Protein AF-A0A5C7PWJ7-F1 (afdb_monomer_lite)

Sequence (92 aa):
MSQPAPNPNKLPHIGDLVARDLYDRMRQGIETYGVPLQPFNGRDALQDLYEELLDACCYLRQAMYERDFCLQRESSGGKRAPDIRIGGVEAS

pLDDT: mean 84.66, std 17.98, range [42.06, 98.31]

Foldseek 3Di:
DDDDDDDDDPDDDVVVVVVVVVVVVQVVCCVVPVDGDDPPPPDDVVVVVVVVVVVVVVVVVVVVVVVVVVVVCVVPVDDDDDDDPPPDDPDD

Radius of gyration: 21.18 Å; chains: 1; bounding box: 43×57×48 Å

Structure (mmCIF, N/CA/C/O backbone):
data_AF-A0A5C7PWJ7-F1
#
_entry.id   AF-A0A5C7PWJ7-F1
#
loop_
_atom_site.group_PDB
_atom_site.id
_atom_site.type_symbol
_atom_site.label_atom_id
_atom_site.label_alt_id
_atom_site.label_comp_id
_atom_site.label_asym_id
_atom_site.label_entity_id
_atom_site.label_seq_id
_atom_site.pdbx_PDB_ins_code
_atom_site.Cartn_x
_atom_site.Cartn_y
_atom_site.Cartn_z
_atom_site.occupancy
_atom_site.B_iso_or_equiv
_atom_site.auth_seq_id
_atom_site.auth_comp_id
_atom_site.auth_asym_id
_atom_site.auth_atom_id
_atom_site.pdbx_PDB_model_num
ATOM 1 N N . MET A 1 1 ? 6.343 -6.731 27.553 1.00 62.50 1 MET A N 1
ATOM 2 C CA . MET A 1 1 ? 5.035 -7.421 27.511 1.00 62.50 1 MET A CA 1
ATOM 3 C C . MET A 1 1 ? 5.192 -8.630 26.598 1.00 62.50 1 MET A C 1
ATOM 5 O O . MET A 1 1 ? 5.552 -8.426 25.447 1.00 62.50 1 MET A O 1
ATOM 9 N N . SER A 1 2 ? 5.030 -9.857 27.104 1.00 82.44 2 SER A N 1
ATOM 10 C CA . SER A 1 2 ? 5.103 -11.078 26.281 1.00 82.44 2 SER A CA 1
ATOM 11 C C . SER A 1 2 ? 3.725 -11.377 25.703 1.00 82.44 2 SER A C 1
ATOM 13 O O . SER A 1 2 ? 2.743 -11.339 26.439 1.00 82.44 2 SER A O 1
ATOM 15 N N . GLN A 1 3 ? 3.652 -11.668 24.407 1.00 84.88 3 GLN A N 1
ATOM 16 C CA . GLN A 1 3 ? 2.418 -12.141 23.777 1.00 84.88 3 GLN A CA 1
ATOM 17 C C . GLN A 1 3 ? 2.127 -13.597 24.198 1.00 84.88 3 GLN A C 1
ATOM 19 O O . GLN A 1 3 ? 3.072 -14.323 24.532 1.00 84.88 3 GLN A O 1
ATOM 24 N N . PRO A 1 4 ? 0.850 -14.029 24.222 1.00 90.75 4 PRO A N 1
ATOM 25 C CA . PRO A 1 4 ? 0.488 -15.416 24.503 1.00 90.75 4 PRO A CA 1
ATOM 26 C C . PRO A 1 4 ? 0.933 -16.353 23.370 1.00 90.75 4 PRO A C 1
ATOM 28 O O . PRO A 1 4 ? 1.089 -15.935 22.222 1.00 90.75 4 PRO A O 1
ATOM 31 N N . ALA A 1 5 ? 1.118 -17.635 23.694 1.00 90.44 5 ALA A N 1
ATOM 32 C CA . ALA A 1 5 ? 1.426 -18.655 22.696 1.00 90.44 5 ALA A CA 1
ATOM 33 C C . ALA A 1 5 ? 0.261 -18.821 21.696 1.00 90.44 5 ALA A C 1
ATOM 35 O O . ALA A 1 5 ? -0.905 -18.708 22.089 1.00 90.44 5 ALA A O 1
ATOM 36 N N . PRO A 1 6 ? 0.548 -19.106 20.414 1.00 92.38 6 PRO A N 1
ATOM 37 C CA . PRO A 1 6 ? -0.491 -19.329 19.418 1.00 92.38 6 PRO A CA 1
ATOM 38 C C . PRO A 1 6 ? -1.288 -20.604 19.729 1.00 92.38 6 PRO A C 1
ATOM 40 O O . PRO A 1 6 ? -0.721 -21.622 20.124 1.00 92.38 6 PRO A O 1
ATOM 43 N N . ASN A 1 7 ? -2.605 -20.555 19.511 1.00 94.81 7 ASN A N 1
ATOM 44 C CA . ASN A 1 7 ? -3.494 -21.708 19.650 1.00 94.81 7 ASN A CA 1
ATOM 45 C C . ASN A 1 7 ? -3.785 -22.285 18.249 1.00 94.81 7 ASN A C 1
ATOM 47 O O . ASN A 1 7 ? -4.264 -21.534 17.390 1.00 94.81 7 ASN A O 1
ATOM 51 N N . PRO A 1 8 ? -3.475 -23.566 17.970 1.00 92.50 8 PRO A N 1
ATOM 52 C CA . PRO A 1 8 ? -3.639 -24.130 16.635 1.00 92.50 8 PRO A CA 1
ATOM 53 C C . PRO A 1 8 ? -5.104 -24.123 16.190 1.00 92.50 8 PRO A C 1
ATOM 55 O O . PRO A 1 8 ? -6.023 -24.360 16.973 1.00 92.50 8 PRO A O 1
ATOM 58 N N . ASN A 1 9 ? -5.320 -23.888 14.900 1.00 95.25 9 ASN A N 1
ATOM 59 C CA . ASN A 1 9 ? -6.627 -23.963 14.260 1.00 95.25 9 ASN A CA 1
ATOM 60 C C . ASN A 1 9 ? -6.487 -24.558 12.846 1.00 95.25 9 ASN A C 1
ATOM 62 O O . ASN A 1 9 ? -5.383 -24.857 12.396 1.00 95.25 9 ASN A O 1
ATOM 66 N N . LYS A 1 10 ? -7.618 -24.779 12.169 1.00 95.81 10 LYS A N 1
ATOM 67 C CA . LYS A 1 10 ? -7.673 -25.344 10.806 1.00 95.81 10 LYS A CA 1
ATOM 68 C C . LYS A 1 10 ? -7.907 -24.278 9.727 1.00 95.81 10 LYS A C 1
ATOM 70 O O . LYS A 1 10 ? -8.347 -24.612 8.630 1.00 95.81 10 LYS A O 1
ATOM 75 N N . LEU A 1 11 ? -7.715 -23.004 10.059 1.00 95.62 11 LEU A N 1
ATOM 76 C CA . LEU A 1 11 ? -7.898 -21.906 9.116 1.00 95.62 11 LEU A CA 1
ATOM 77 C C . LEU A 1 11 ? -6.666 -21.786 8.204 1.00 95.62 11 LEU A C 1
ATOM 79 O O . LEU A 1 11 ? -5.610 -22.335 8.530 1.00 95.62 11 LEU A O 1
ATOM 83 N N . PRO A 1 12 ? -6.786 -21.093 7.059 1.00 95.44 12 PRO A N 1
ATOM 84 C CA . PRO A 1 12 ? -5.660 -20.899 6.156 1.00 95.44 12 PRO A CA 1
ATOM 85 C C . PRO A 1 12 ? -4.468 -20.235 6.848 1.00 95.44 12 PRO A C 1
ATOM 87 O O . PRO A 1 12 ? -4.630 -19.373 7.716 1.00 95.44 12 PRO A O 1
ATOM 90 N N . HIS A 1 13 ? -3.264 -20.605 6.419 1.00 95.50 13 HIS A N 1
ATOM 91 C CA . HIS A 1 13 ? -2.051 -19.930 6.848 1.00 95.50 13 HIS A CA 1
ATOM 92 C C . HIS A 1 13 ? -2.077 -18.483 6.335 1.00 95.50 13 HIS A C 1
ATOM 94 O O . HIS A 1 13 ? -2.245 -18.243 5.141 1.00 95.50 13 HIS A O 1
ATOM 100 N N . ILE A 1 14 ? -1.911 -17.501 7.227 1.00 95.81 14 ILE A N 1
ATOM 101 C CA . ILE A 1 14 ? -2.008 -16.076 6.861 1.00 95.81 14 ILE A CA 1
ATOM 102 C C . ILE A 1 14 ? -0.992 -15.701 5.773 1.00 95.81 14 ILE A C 1
ATOM 104 O O . ILE A 1 14 ? -1.312 -14.910 4.892 1.00 95.81 14 ILE A O 1
ATOM 108 N N . GLY A 1 15 ? 0.193 -16.321 5.773 1.00 95.75 15 GLY A N 1
ATOM 109 C CA . GLY A 1 15 ? 1.185 -16.115 4.715 1.00 95.75 15 GLY A CA 1
ATOM 110 C C . GLY A 1 15 ? 0.693 -16.526 3.322 1.00 95.75 15 GLY A C 1
ATOM 111 O O . GLY A 1 15 ? 1.026 -15.855 2.351 1.00 95.75 15 GLY A O 1
ATOM 112 N N . ASP A 1 16 ? -0.152 -17.557 3.221 1.00 97.31 16 ASP A N 1
ATOM 113 C CA . ASP A 1 16 ? -0.694 -18.016 1.934 1.00 97.31 16 ASP A CA 1
ATOM 114 C C . ASP A 1 16 ? -1.752 -17.043 1.408 1.00 97.31 16 ASP A C 1
ATOM 116 O O . ASP A 1 16 ? -1.831 -16.787 0.207 1.00 97.31 16 ASP A O 1
ATOM 120 N N . LEU A 1 17 ? -2.550 -16.466 2.314 1.00 97.56 17 LEU A N 1
ATOM 121 C CA . LEU A 1 17 ? -3.525 -15.432 1.969 1.00 97.56 17 LEU A CA 1
ATOM 122 C C . LEU A 1 17 ? -2.821 -14.166 1.466 1.00 97.56 17 LEU A C 1
ATOM 124 O O . LEU A 1 17 ? -3.164 -13.668 0.399 1.00 97.56 17 LEU A O 1
ATOM 128 N N . VAL A 1 18 ? -1.771 -13.715 2.160 1.00 97.00 18 VAL A N 1
ATOM 129 C CA . VAL A 1 18 ? -0.960 -12.568 1.715 1.00 97.00 18 VAL A CA 1
ATOM 130 C C . VAL A 1 18 ? -0.297 -12.852 0.365 1.00 97.00 18 VAL A C 1
ATOM 132 O O . VAL A 1 18 ? -0.306 -11.994 -0.515 1.00 97.00 18 VAL A O 1
ATOM 135 N N . ALA A 1 19 ? 0.249 -14.055 0.161 1.00 97.38 19 ALA A N 1
ATOM 136 C CA . ALA A 1 19 ? 0.828 -14.437 -1.126 1.00 97.38 19 ALA A CA 1
ATOM 137 C C . ALA A 1 19 ? -0.212 -14.375 -2.254 1.00 97.38 19 ALA A C 1
ATOM 139 O O . ALA A 1 19 ? 0.080 -13.864 -3.334 1.00 97.38 19 ALA A O 1
ATOM 140 N N . ARG A 1 20 ? -1.438 -14.843 -1.999 1.00 97.62 20 ARG A N 1
ATOM 141 C CA . ARG A 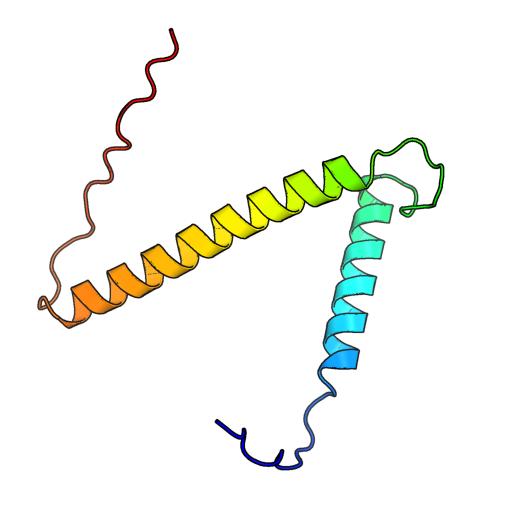1 20 ? -2.540 -14.753 -2.961 1.00 97.62 20 ARG A CA 1
ATOM 142 C C . ARG A 1 20 ? -2.872 -13.306 -3.318 1.00 97.62 20 ARG A C 1
ATOM 144 O O . ARG A 1 20 ? -2.941 -12.997 -4.505 1.00 97.62 20 ARG A O 1
ATOM 151 N N . ASP A 1 21 ? -3.006 -12.430 -2.327 1.00 97.38 21 ASP A N 1
ATOM 152 C CA . ASP A 1 21 ? -3.294 -11.010 -2.557 1.00 97.38 21 ASP A CA 1
ATOM 153 C C . ASP A 1 21 ? -2.192 -10.340 -3.398 1.00 97.38 21 ASP A C 1
ATOM 155 O O . ASP A 1 21 ? -2.478 -9.550 -4.300 1.00 97.38 21 ASP A O 1
ATOM 159 N N . LEU A 1 22 ? -0.924 -10.704 -3.165 1.00 96.06 22 LEU A N 1
ATOM 160 C CA . LEU A 1 22 ? 0.211 -10.227 -3.962 1.00 96.06 22 LEU A CA 1
ATOM 161 C C . LEU A 1 22 ? 0.126 -10.683 -5.426 1.00 96.06 22 LEU A C 1
ATOM 163 O O . LEU A 1 22 ? 0.345 -9.876 -6.332 1.00 96.06 22 LEU A O 1
ATOM 167 N N . TYR A 1 23 ? -0.217 -11.950 -5.679 1.00 96.94 23 TYR A N 1
ATOM 168 C CA . TYR A 1 23 ? -0.408 -12.444 -7.045 1.00 96.94 23 TYR A CA 1
ATOM 169 C C . TYR A 1 23 ? -1.580 -11.759 -7.744 1.00 96.94 23 TYR A C 1
ATOM 171 O O . TYR A 1 23 ? -1.473 -11.425 -8.924 1.00 96.94 23 TYR A O 1
ATOM 179 N N . ASP A 1 24 ? -2.683 -11.533 -7.034 1.00 97.31 24 ASP A N 1
ATOM 180 C CA . ASP A 1 24 ? -3.864 -10.872 -7.582 1.00 97.31 24 ASP A CA 1
ATOM 181 C C . ASP A 1 24 ? -3.544 -9.417 -7.968 1.00 97.31 24 ASP A C 1
ATOM 183 O O . ASP A 1 24 ? -3.853 -9.002 -9.089 1.00 97.31 24 ASP A O 1
ATOM 187 N N . ARG A 1 25 ? -2.811 -8.681 -7.119 1.00 95.19 25 ARG A N 1
ATOM 188 C CA . ARG A 1 25 ? -2.316 -7.334 -7.457 1.00 95.19 25 ARG A CA 1
ATOM 189 C C . ARG A 1 25 ? -1.351 -7.326 -8.636 1.00 95.19 25 ARG A C 1
ATOM 191 O O . ARG A 1 25 ? -1.449 -6.455 -9.498 1.00 95.19 25 ARG A O 1
ATOM 198 N N . MET A 1 26 ? -0.436 -8.291 -8.707 1.00 95.56 26 MET A N 1
ATOM 199 C CA . MET A 1 26 ? 0.478 -8.408 -9.844 1.00 95.56 26 MET A CA 1
ATOM 200 C C . MET A 1 26 ? -0.294 -8.606 -11.155 1.00 95.56 26 MET A C 1
ATOM 202 O O . MET A 1 26 ? 0.012 -7.937 -12.140 1.00 95.56 26 MET A O 1
ATOM 206 N N . ARG A 1 27 ? -1.310 -9.485 -11.173 1.00 97.12 27 ARG A N 1
ATOM 207 C CA . ARG A 1 27 ? -2.152 -9.696 -12.363 1.00 97.12 27 ARG A CA 1
ATOM 208 C C . ARG A 1 27 ? -2.866 -8.414 -12.777 1.00 97.12 27 ARG A C 1
ATOM 210 O O . ARG A 1 27 ? -2.782 -8.050 -13.943 1.00 97.12 27 ARG A O 1
ATOM 217 N N . GLN A 1 28 ? -3.474 -7.699 -11.832 1.00 96.56 28 GLN A N 1
ATOM 218 C CA . GLN A 1 28 ? -4.140 -6.424 -12.110 1.00 96.56 28 GLN A CA 1
ATOM 219 C C . GLN A 1 28 ? -3.177 -5.382 -12.706 1.00 96.56 28 GLN A C 1
ATOM 221 O O . GLN A 1 28 ? -3.525 -4.680 -13.655 1.00 96.56 28 GLN A O 1
ATOM 226 N N . GLY A 1 29 ? -1.948 -5.298 -12.188 1.00 92.75 29 GLY A N 1
ATOM 227 C CA . GLY A 1 29 ? -0.916 -4.420 -12.742 1.00 92.75 29 GLY A CA 1
ATOM 228 C C . GLY A 1 29 ? -0.542 -4.795 -14.178 1.00 92.75 29 GLY A C 1
ATOM 229 O O . GLY A 1 29 ? -0.473 -3.924 -15.042 1.00 92.75 29 GLY A O 1
ATOM 230 N N . ILE A 1 30 ? -0.372 -6.090 -14.462 1.00 96.38 30 ILE A N 1
ATOM 231 C CA . ILE A 1 30 ? -0.102 -6.586 -15.820 1.00 96.38 30 ILE A CA 1
ATOM 232 C C . ILE A 1 30 ? -1.276 -6.279 -16.759 1.00 96.38 30 ILE A C 1
ATOM 234 O O . ILE A 1 30 ? -1.049 -5.854 -17.885 1.00 96.38 30 ILE A O 1
ATOM 238 N N . GLU A 1 31 ? -2.519 -6.452 -16.312 1.00 97.00 31 GLU A N 1
ATOM 239 C CA . GLU A 1 31 ? -3.713 -6.107 -17.095 1.00 97.00 31 GLU A CA 1
ATOM 240 C C . GLU A 1 31 ? -3.789 -4.603 -17.396 1.00 97.00 31 GLU A C 1
ATOM 242 O O . GLU A 1 31 ? -4.176 -4.215 -18.496 1.00 97.00 31 GLU A O 1
ATOM 247 N N . THR A 1 32 ? -3.380 -3.758 -16.445 1.00 95.38 32 THR A N 1
ATOM 248 C CA . THR A 1 32 ? -3.439 -2.292 -16.573 1.00 95.38 32 THR A CA 1
ATOM 249 C C . THR A 1 32 ? -2.318 -1.733 -17.453 1.00 95.38 32 THR A C 1
ATOM 251 O O . THR A 1 32 ? -2.558 -0.846 -18.269 1.00 95.38 32 THR A O 1
ATOM 254 N N . TYR A 1 33 ? -1.092 -2.238 -17.296 1.00 93.56 33 TYR A N 1
ATOM 255 C CA . TYR A 1 33 ? 0.114 -1.661 -17.906 1.00 93.56 33 TYR A CA 1
ATOM 256 C C . TYR A 1 33 ? 0.759 -2.550 -18.982 1.00 93.56 33 TYR A C 1
ATOM 258 O O . TYR A 1 33 ? 1.7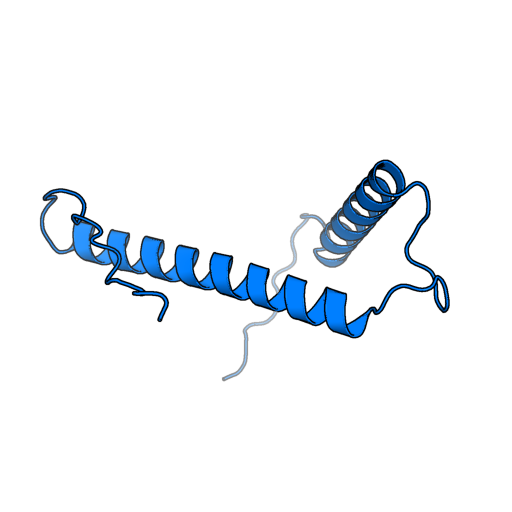25 -2.143 -19.623 1.00 93.56 33 TYR A O 1
ATOM 266 N N . GLY A 1 34 ? 0.252 -3.767 -19.192 1.00 95.38 34 GLY A N 1
ATOM 267 C CA . GLY A 1 34 ? 0.713 -4.719 -20.209 1.00 95.38 34 GLY A CA 1
ATOM 268 C C . GLY A 1 34 ? 1.996 -5.486 -19.866 1.00 95.38 34 GLY A C 1
ATOM 269 O O . GLY A 1 34 ? 2.368 -6.406 -20.593 1.00 95.38 34 GLY A O 1
ATOM 270 N N . VAL A 1 35 ? 2.681 -5.142 -18.772 1.00 93.06 35 VAL A N 1
ATOM 271 C CA . VAL A 1 35 ? 3.959 -5.743 -18.360 1.00 93.06 35 VAL A CA 1
ATOM 272 C C . VAL A 1 35 ? 4.061 -5.775 -16.829 1.00 93.06 35 VAL A C 1
ATOM 274 O O . VAL A 1 35 ? 3.568 -4.856 -16.172 1.00 93.06 35 VAL A O 1
ATOM 277 N N . PRO A 1 36 ? 4.677 -6.807 -16.219 1.00 92.88 36 PRO A N 1
ATOM 278 C CA . PRO A 1 36 ? 4.954 -6.788 -14.786 1.00 92.88 36 PRO A CA 1
ATOM 279 C C . PRO A 1 36 ? 5.982 -5.709 -14.421 1.00 92.88 36 PRO A C 1
ATOM 281 O O . PRO A 1 36 ? 6.808 -5.303 -15.242 1.00 92.88 36 PRO A O 1
ATOM 284 N N . LEU A 1 37 ? 5.987 -5.296 -13.150 1.00 91.31 37 LEU A N 1
ATOM 285 C CA . LEU A 1 37 ? 7.077 -4.493 -12.601 1.00 91.31 37 LEU A CA 1
ATOM 286 C C . LEU A 1 37 ? 8.375 -5.311 -12.642 1.00 91.31 37 LEU A C 1
ATOM 288 O O . LEU A 1 37 ? 8.444 -6.416 -12.103 1.00 91.31 37 LEU A O 1
ATOM 292 N N . GLN A 1 38 ? 9.399 -4.770 -13.294 1.00 94.12 38 GLN A N 1
ATOM 293 C CA . GLN A 1 38 ? 10.696 -5.415 -13.482 1.00 94.12 38 GLN A CA 1
ATOM 294 C C . GLN A 1 38 ? 11.814 -4.423 -13.146 1.00 94.12 38 GLN A C 1
ATOM 296 O O . GLN A 1 38 ? 11.649 -3.223 -13.382 1.00 94.12 38 GLN A O 1
ATOM 301 N N . PRO A 1 39 ? 12.966 -4.884 -12.629 1.00 95.00 39 PRO A N 1
ATOM 302 C CA . PRO A 1 39 ? 14.127 -4.019 -12.466 1.00 95.00 39 PRO A CA 1
ATOM 303 C C . PRO A 1 39 ? 14.511 -3.352 -13.793 1.00 95.00 39 PRO A C 1
ATOM 305 O O . PRO A 1 39 ? 14.483 -3.996 -14.840 1.00 95.00 39 PRO A O 1
ATOM 308 N N . PHE A 1 40 ? 14.907 -2.078 -13.735 1.00 93.81 40 PHE A N 1
ATOM 309 C CA . PHE A 1 40 ? 15.368 -1.297 -14.893 1.00 93.81 40 PHE A CA 1
ATOM 310 C C . PHE A 1 40 ? 14.326 -1.095 -16.012 1.00 93.81 40 PHE A C 1
ATOM 312 O O . PHE A 1 40 ? 14.695 -0.845 -17.155 1.00 93.81 40 PHE A O 1
ATOM 319 N N . ASN A 1 41 ? 13.027 -1.144 -15.703 1.00 91.25 41 ASN A N 1
ATOM 320 C CA . ASN A 1 41 ? 11.951 -0.932 -16.683 1.00 91.25 41 ASN A CA 1
ATOM 321 C C . ASN A 1 41 ? 11.570 0.550 -16.905 1.00 91.25 41 ASN A C 1
ATOM 323 O O . ASN A 1 41 ? 10.544 0.836 -17.520 1.00 91.25 41 ASN A O 1
ATO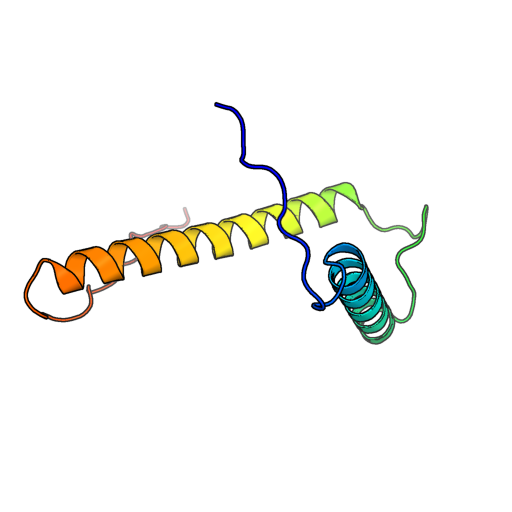M 327 N N . GLY A 1 42 ? 12.372 1.487 -16.389 1.00 92.19 42 GLY A N 1
ATOM 328 C CA . GLY A 1 42 ? 12.155 2.930 -16.525 1.00 92.19 42 GLY A CA 1
ATOM 329 C C . GLY A 1 42 ? 11.197 3.553 -15.504 1.00 92.19 42 GLY A C 1
ATOM 330 O O . GLY A 1 42 ? 11.028 4.769 -15.537 1.00 92.19 42 GLY A O 1
ATOM 331 N N . ARG A 1 43 ? 10.596 2.774 -14.590 1.00 93.44 43 ARG A N 1
ATOM 332 C CA . ARG A 1 43 ? 9.826 3.326 -13.462 1.00 93.44 43 ARG A CA 1
ATOM 333 C C . ARG A 1 43 ? 10.730 3.690 -12.288 1.00 93.44 43 ARG A C 1
ATOM 335 O O . ARG A 1 43 ? 11.718 3.005 -12.017 1.00 93.44 43 ARG A O 1
ATOM 342 N N . ASP A 1 44 ? 10.349 4.740 -11.567 1.00 94.88 44 ASP A N 1
ATOM 343 C CA . ASP A 1 44 ? 10.945 5.086 -10.280 1.00 94.88 44 ASP A CA 1
ATOM 344 C C . ASP A 1 44 ? 10.169 4.394 -9.154 1.00 94.88 44 ASP A C 1
ATOM 346 O O . ASP A 1 44 ? 9.152 4.883 -8.666 1.00 94.88 44 ASP A O 1
ATOM 350 N N . ALA A 1 45 ? 10.674 3.231 -8.740 1.00 93.81 45 ALA A N 1
ATOM 351 C CA . ALA A 1 45 ? 10.044 2.429 -7.698 1.00 93.81 45 ALA A CA 1
ATOM 352 C C . ALA A 1 45 ? 10.001 3.129 -6.326 1.00 93.81 45 ALA A C 1
ATOM 354 O O . ALA A 1 45 ? 9.163 2.777 -5.498 1.00 93.81 45 ALA A O 1
ATOM 355 N N . LEU A 1 46 ? 10.897 4.088 -6.057 1.00 96.38 46 LEU A N 1
ATOM 356 C CA . LEU A 1 46 ? 10.890 4.828 -4.793 1.00 96.38 46 LEU A CA 1
ATOM 357 C C . LEU A 1 46 ? 9.802 5.897 -4.793 1.00 96.38 46 LEU A C 1
ATOM 359 O O . LEU A 1 46 ? 9.117 6.047 -3.782 1.00 96.38 46 LEU A O 1
ATOM 363 N N . GLN A 1 47 ? 9.619 6.596 -5.916 1.00 97.44 47 GLN A N 1
ATOM 364 C CA . GLN A 1 47 ? 8.509 7.533 -6.079 1.00 97.44 47 GLN A CA 1
ATOM 365 C C . GLN A 1 47 ? 7.160 6.807 -5.990 1.00 97.44 47 GLN A C 1
ATOM 367 O O . GLN A 1 47 ? 6.297 7.238 -5.230 1.00 97.44 47 GLN A O 1
ATOM 372 N N . ASP A 1 48 ? 7.016 5.666 -6.675 1.00 94.12 48 ASP A N 1
ATOM 373 C CA . ASP A 1 48 ? 5.808 4.832 -6.593 1.00 94.12 48 ASP A CA 1
ATOM 374 C C 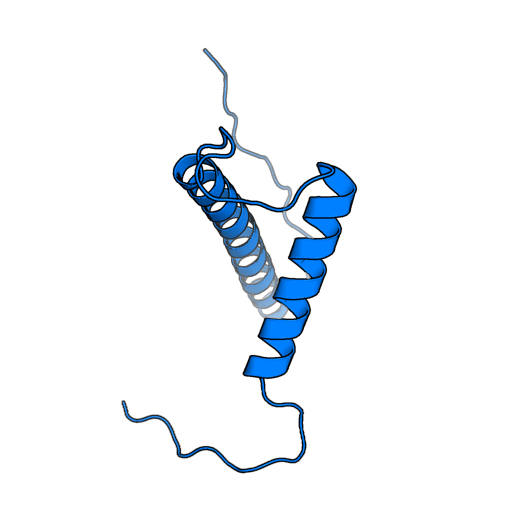. ASP A 1 48 ? 5.509 4.416 -5.142 1.00 94.12 48 ASP A C 1
ATOM 376 O O . ASP A 1 48 ? 4.391 4.564 -4.657 1.00 94.12 48 ASP A O 1
ATOM 380 N N . LEU A 1 49 ? 6.521 3.927 -4.412 1.00 96.31 49 LEU A N 1
ATOM 381 C CA . LEU A 1 49 ? 6.367 3.552 -3.004 1.00 96.31 49 LEU A CA 1
ATOM 382 C C . LEU A 1 49 ? 5.951 4.746 -2.137 1.00 96.31 49 LEU A C 1
ATOM 384 O O . LEU A 1 49 ? 5.141 4.589 -1.225 1.00 96.31 49 LEU A O 1
ATOM 388 N N . TYR A 1 50 ? 6.527 5.922 -2.379 1.00 98.31 50 TYR A N 1
ATOM 389 C CA . TYR A 1 50 ? 6.193 7.123 -1.624 1.00 98.31 50 TYR A CA 1
ATOM 390 C C . TYR A 1 50 ? 4.721 7.510 -1.807 1.00 98.31 50 TYR A C 1
ATOM 392 O O . TYR A 1 50 ? 4.032 7.757 -0.817 1.00 98.31 50 TYR A O 1
ATOM 400 N N . GLU A 1 51 ? 4.229 7.499 -3.044 1.00 97.81 51 GLU A N 1
ATOM 401 C CA . GLU A 1 51 ? 2.828 7.787 -3.366 1.00 97.81 51 GLU A CA 1
ATOM 402 C C . GLU A 1 51 ? 1.879 6.755 -2.735 1.00 97.81 51 GLU A C 1
ATOM 404 O O . GLU A 1 51 ? 0.931 7.132 -2.046 1.00 97.81 51 GLU A O 1
ATOM 409 N N . GLU A 1 52 ? 2.197 5.462 -2.828 1.00 95.56 52 GLU A N 1
ATOM 410 C CA . GLU A 1 52 ? 1.415 4.386 -2.196 1.00 95.56 52 GLU A CA 1
ATOM 411 C C . GLU A 1 52 ? 1.359 4.516 -0.659 1.00 95.56 52 GLU A C 1
ATOM 413 O O . GLU A 1 52 ? 0.344 4.221 -0.020 1.00 95.56 52 GLU A O 1
ATOM 418 N N . LEU A 1 53 ? 2.438 4.989 -0.026 1.00 98.25 53 LEU A N 1
ATOM 419 C CA . LEU A 1 53 ? 2.451 5.259 1.414 1.00 98.25 53 LEU A CA 1
ATOM 420 C C . LEU A 1 53 ? 1.601 6.480 1.792 1.00 98.25 53 LEU A C 1
ATOM 422 O O . LEU A 1 53 ? 1.009 6.487 2.877 1.00 98.25 53 LEU A O 1
ATOM 426 N N . LEU A 1 54 ? 1.508 7.497 0.930 1.00 98.25 54 LEU A N 1
ATOM 427 C CA . LEU A 1 54 ? 0.590 8.622 1.131 1.00 98.25 54 LEU A CA 1
ATOM 428 C C . LEU A 1 54 ? -0.869 8.161 1.041 1.00 98.25 54 LEU A C 1
ATOM 430 O O . LEU A 1 54 ? -1.664 8.500 1.923 1.00 98.25 54 LEU A O 1
ATOM 434 N N . ASP A 1 55 ? -1.200 7.316 0.066 1.00 97.19 55 ASP A N 1
ATOM 435 C CA . ASP A 1 55 ? -2.532 6.716 -0.053 1.00 97.19 55 ASP A CA 1
ATOM 436 C C . ASP A 1 55 ? -2.884 5.886 1.189 1.00 97.19 55 ASP A C 1
ATOM 438 O O . ASP A 1 55 ? -3.964 6.034 1.773 1.00 97.19 55 ASP A O 1
ATOM 442 N N . ALA A 1 56 ? -1.943 5.074 1.680 1.00 97.25 56 ALA A N 1
ATOM 443 C CA . ALA A 1 56 ? -2.111 4.340 2.932 1.00 97.25 56 ALA A CA 1
ATOM 444 C C . ALA A 1 56 ? -2.375 5.275 4.131 1.00 97.25 56 ALA A C 1
ATOM 446 O O . ALA A 1 56 ? -3.212 4.964 4.986 1.00 97.25 56 ALA A O 1
ATOM 447 N N . CYS A 1 57 ? -1.715 6.438 4.194 1.00 98.31 57 CYS A N 1
ATOM 448 C CA . CYS A 1 57 ? -1.951 7.436 5.239 1.00 98.31 57 CYS A CA 1
ATOM 449 C C . CYS A 1 57 ? -3.367 8.029 5.171 1.00 98.31 57 CYS A C 1
ATOM 451 O O . CYS A 1 57 ? -3.991 8.218 6.221 1.00 98.31 57 CYS A O 1
ATOM 453 N N . CYS A 1 58 ? -3.898 8.280 3.971 1.00 97.94 58 CYS A N 1
ATOM 454 C CA . CYS A 1 58 ? -5.282 8.718 3.773 1.00 97.94 58 CYS A CA 1
ATOM 455 C C . CYS A 1 58 ? -6.280 7.690 4.323 1.00 97.94 58 CYS A C 1
ATOM 457 O O . 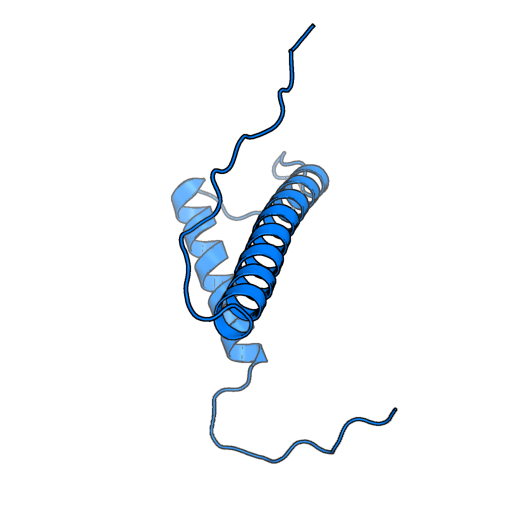CYS A 1 58 ? -7.144 8.039 5.134 1.00 97.94 58 CYS A O 1
ATOM 459 N N . TYR A 1 59 ? -6.121 6.411 3.969 1.00 97.44 59 TYR A N 1
ATOM 460 C CA . TYR A 1 59 ? -7.003 5.350 4.466 1.00 97.44 59 TYR A CA 1
ATOM 461 C C . TYR A 1 59 ? -6.896 5.156 5.979 1.00 97.44 59 TYR A C 1
ATOM 463 O O . TYR A 1 59 ? -7.911 5.020 6.665 1.00 97.44 59 TYR A O 1
ATOM 471 N N . LEU A 1 60 ? -5.684 5.215 6.533 1.00 97.94 60 LEU A N 1
ATOM 472 C CA . LEU A 1 60 ? -5.488 5.173 7.979 1.00 97.94 60 LEU A CA 1
ATOM 473 C C . LEU A 1 60 ? -6.184 6.355 8.669 1.00 97.94 60 LEU A C 1
ATOM 475 O O . LEU A 1 60 ? -6.828 6.18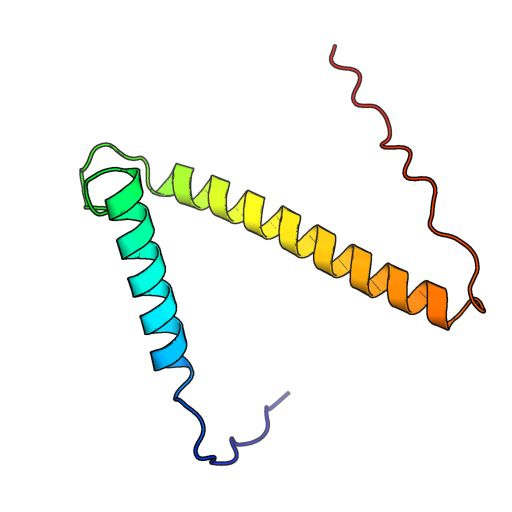3 9.708 1.00 97.94 60 LEU A O 1
ATOM 479 N N . ARG A 1 61 ? -6.086 7.557 8.089 1.00 97.56 61 ARG A N 1
ATOM 480 C CA . ARG A 1 61 ? -6.734 8.755 8.624 1.00 97.56 61 ARG A CA 1
ATOM 481 C C . ARG A 1 61 ? -8.250 8.610 8.653 1.00 97.56 61 ARG A C 1
ATOM 483 O O . ARG A 1 61 ? -8.850 8.936 9.682 1.00 97.56 61 ARG A O 1
ATOM 490 N N . GLN A 1 62 ? -8.836 8.096 7.574 1.00 96.56 62 GLN A N 1
ATOM 491 C CA . GLN A 1 62 ? -10.264 7.804 7.490 1.00 96.56 62 GLN A CA 1
ATOM 492 C C . GLN A 1 62 ? -10.686 6.779 8.549 1.00 96.56 62 GLN A C 1
ATOM 494 O O . GLN A 1 62 ? -11.583 7.068 9.337 1.00 96.56 62 GLN A O 1
ATOM 499 N N . ALA A 1 63 ? -9.999 5.637 8.646 1.00 97.12 63 ALA A N 1
ATOM 500 C CA . ALA A 1 63 ? -10.340 4.582 9.603 1.00 97.12 63 ALA A CA 1
ATOM 501 C C . ALA A 1 63 ? -10.309 5.077 11.060 1.00 97.12 63 ALA A C 1
ATOM 503 O O . ALA A 1 63 ? -11.180 4.749 11.866 1.00 97.12 63 ALA A O 1
ATOM 504 N N . MET A 1 64 ? -9.322 5.909 11.406 1.00 95.69 64 MET A N 1
ATOM 505 C CA . MET A 1 64 ? -9.256 6.542 12.723 1.00 95.69 64 MET A CA 1
ATOM 506 C C . MET A 1 64 ? -10.417 7.519 12.950 1.00 95.69 64 MET A C 1
ATOM 508 O O . MET A 1 64 ? -11.008 7.506 14.026 1.00 95.69 64 MET A O 1
ATOM 512 N N . TYR A 1 65 ? -10.757 8.343 11.952 1.00 94.81 65 TYR A N 1
ATOM 513 C CA . TYR A 1 65 ? -11.883 9.274 12.050 1.00 94.81 65 TYR A CA 1
ATOM 514 C C . TYR A 1 65 ? -13.210 8.536 12.251 1.00 94.81 65 TYR A C 1
ATOM 516 O O . TYR A 1 65 ? -13.953 8.859 13.172 1.00 94.81 65 TYR A O 1
ATOM 524 N N . GLU A 1 66 ? -13.491 7.519 11.436 1.00 93.06 66 GLU A N 1
ATOM 525 C CA . GLU A 1 66 ? -14.717 6.719 11.521 1.00 93.06 66 GLU A CA 1
ATOM 526 C C . GLU A 1 66 ? -14.834 6.001 12.871 1.00 93.06 66 GLU A C 1
ATOM 528 O O . GLU A 1 66 ? -15.890 6.044 13.505 1.00 93.06 66 GLU A O 1
ATOM 533 N N . ARG A 1 67 ? -13.737 5.406 13.360 1.00 93.44 67 ARG A N 1
ATOM 534 C CA . ARG A 1 67 ? -13.677 4.778 14.687 1.00 93.44 67 ARG A CA 1
ATOM 535 C C . ARG A 1 67 ? -14.012 5.774 15.798 1.00 93.44 67 ARG A C 1
ATOM 537 O O . ARG A 1 67 ? -14.863 5.491 16.640 1.00 93.44 67 ARG A O 1
ATOM 544 N N . ASP A 1 68 ? -13.343 6.925 15.811 1.00 91.62 68 ASP A N 1
ATOM 545 C CA . ASP A 1 68 ? -13.497 7.922 16.874 1.00 91.62 68 ASP A CA 1
ATOM 546 C C . ASP A 1 68 ? -14.889 8.576 16.814 1.00 91.62 68 ASP A C 1
ATOM 548 O O . ASP A 1 68 ? -15.512 8.831 17.847 1.00 91.62 68 ASP A O 1
ATOM 552 N N . PHE A 1 69 ? -15.423 8.766 15.606 1.00 86.81 69 PHE A N 1
ATOM 553 C CA . PHE A 1 69 ? -16.779 9.252 15.389 1.00 86.81 69 PHE A CA 1
ATOM 554 C C . PHE A 1 69 ? -17.840 8.277 15.923 1.00 86.81 69 PHE A C 1
ATOM 556 O O . PHE A 1 69 ? -18.787 8.701 16.592 1.00 86.81 69 PHE A O 1
ATOM 563 N N . CYS A 1 70 ? -17.679 6.969 15.697 1.00 74.38 70 CYS A N 1
ATOM 564 C CA . CYS A 1 70 ? -18.576 5.948 16.245 1.00 74.38 70 CYS A CA 1
ATOM 565 C C . CYS A 1 70 ? -18.596 5.958 17.784 1.00 74.38 70 CYS A C 1
ATOM 567 O O . CYS A 1 70 ? -19.677 5.989 18.373 1.00 74.38 70 CYS A O 1
ATOM 569 N N . LEU A 1 71 ? -17.430 6.050 18.435 1.00 68.81 71 LEU A N 1
ATOM 570 C CA . LEU A 1 71 ? -17.326 6.111 19.904 1.00 68.81 71 LEU A CA 1
ATOM 571 C C . LEU A 1 71 ? -18.036 7.341 20.500 1.00 68.81 71 LEU A C 1
ATOM 573 O O . LEU A 1 71 ? -18.692 7.262 21.545 1.00 68.81 71 LEU A O 1
ATOM 577 N N . GLN A 1 72 ? -17.948 8.490 19.824 1.00 66.56 72 GLN A N 1
ATOM 578 C CA . GLN A 1 72 ? -18.630 9.714 20.252 1.00 66.56 72 GLN A CA 1
ATOM 579 C C . GLN A 1 72 ? -20.159 9.602 20.135 1.00 66.56 72 GLN A C 1
ATOM 581 O O . GLN A 1 72 ? -20.881 10.148 20.976 1.00 66.56 72 GLN A O 1
ATOM 586 N N . ARG A 1 73 ? -20.671 8.873 19.131 1.00 61.34 73 ARG A N 1
ATOM 587 C CA . ARG A 1 73 ? -22.116 8.650 18.941 1.00 61.34 73 ARG A CA 1
ATOM 588 C C . ARG A 1 73 ? -22.726 7.734 19.992 1.00 61.34 73 ARG A C 1
ATOM 590 O O . ARG A 1 73 ? -23.845 8.008 20.428 1.00 61.34 73 ARG A O 1
ATOM 597 N N . GLU A 1 74 ? -22.006 6.692 20.395 1.00 60.91 74 GLU A N 1
ATOM 598 C CA . GLU A 1 74 ? -22.426 5.786 21.472 1.00 60.91 74 GLU A CA 1
ATOM 599 C C . GLU A 1 74 ? -22.497 6.521 22.815 1.00 60.91 74 GLU A C 1
ATOM 601 O O . GLU A 1 74 ? -23.449 6.347 23.572 1.00 60.91 74 GLU A O 1
ATOM 606 N N . SER A 1 75 ? -21.550 7.431 23.059 1.00 59.78 75 SER A N 1
ATOM 607 C CA . SER A 1 75 ? -21.485 8.224 24.294 1.00 59.78 75 SER A CA 1
ATOM 608 C C . SER A 1 75 ? -22.528 9.354 24.369 1.00 59.78 75 SER A C 1
ATOM 610 O O . SER A 1 75 ? -22.862 9.804 25.462 1.00 59.78 75 SER A O 1
ATOM 612 N N . SER A 1 76 ? -23.055 9.822 23.228 1.00 58.72 76 SER A N 1
ATOM 613 C CA . SER A 1 76 ? -23.874 11.051 23.146 1.00 58.72 76 SER A CA 1
ATOM 614 C C . SER A 1 76 ? -25.363 10.827 22.834 1.00 58.72 76 SER A C 1
ATOM 616 O O . SER A 1 76 ? -26.062 11.776 22.477 1.00 58.72 76 SER A O 1
ATOM 618 N N . GLY A 1 77 ? -25.882 9.598 22.936 1.00 56.50 77 GLY A N 1
ATOM 619 C CA . GLY A 1 77 ? -27.325 9.341 22.798 1.00 56.50 77 GLY A CA 1
ATOM 620 C C . GLY A 1 77 ? -27.913 9.705 21.425 1.00 56.50 77 GLY A C 1
ATOM 621 O O . GLY A 1 77 ? -29.058 10.143 21.338 1.00 56.50 77 GLY A O 1
ATOM 622 N N . GLY A 1 78 ? -27.131 9.544 20.352 1.00 57.84 78 GLY A N 1
ATOM 623 C CA . GLY A 1 78 ? -27.607 9.636 18.971 1.00 57.84 78 GLY A CA 1
ATOM 624 C C . GLY A 1 78 ? -28.124 11.012 18.537 1.00 57.84 78 GLY A C 1
ATOM 625 O O . GLY A 1 78 ? -29.318 11.175 18.295 1.00 57.84 78 GLY A O 1
ATOM 626 N N . LYS A 1 79 ? -27.240 11.992 18.303 1.00 53.66 79 LYS A N 1
ATOM 627 C CA . LYS A 1 79 ? -27.579 13.154 17.458 1.00 53.66 79 LYS A CA 1
ATOM 628 C C . LYS A 1 79 ? -26.540 13.406 16.356 1.00 53.66 79 LYS A C 1
ATOM 630 O O . LYS A 1 79 ? -25.345 13.311 16.585 1.00 53.66 79 LYS A O 1
ATOM 635 N N . ARG A 1 80 ? -27.124 13.633 15.168 1.00 53.75 80 ARG A N 1
ATOM 636 C CA . ARG A 1 80 ? -26.688 13.955 13.786 1.00 53.75 80 ARG A CA 1
ATOM 637 C C . ARG A 1 80 ? -25.189 14.117 13.458 1.00 53.75 80 ARG A C 1
ATOM 639 O O . ARG A 1 80 ? -24.425 14.685 14.220 1.00 53.75 80 ARG A O 1
ATOM 646 N N . ALA A 1 81 ? -24.829 13.662 12.251 1.00 54.62 81 ALA A N 1
ATOM 647 C CA . ALA A 1 81 ? -23.494 13.772 11.658 1.00 54.62 81 ALA A CA 1
ATOM 648 C C . ALA A 1 81 ? -22.969 15.225 11.603 1.00 54.62 81 ALA A C 1
ATOM 650 O O . ALA A 1 81 ? -23.775 16.135 11.391 1.00 54.62 81 ALA A O 1
ATOM 651 N N . PRO A 1 82 ? -21.652 15.439 11.791 1.00 55.69 82 PRO A N 1
ATOM 652 C CA . PRO A 1 82 ? -21.040 16.756 11.807 1.00 55.69 82 PRO A CA 1
ATOM 653 C C . PRO A 1 82 ? -21.031 17.355 10.401 1.00 55.69 82 PRO A C 1
ATOM 655 O O . PRO A 1 82 ? -20.768 16.670 9.415 1.00 55.69 82 PRO A O 1
ATOM 658 N N . ASP A 1 83 ? -21.321 18.649 10.335 1.00 52.50 83 ASP A N 1
ATOM 659 C CA . ASP A 1 83 ? -21.199 19.468 9.133 1.00 52.50 83 ASP A CA 1
ATOM 660 C C . ASP A 1 83 ? -19.700 19.653 8.833 1.00 52.50 83 ASP A C 1
ATOM 662 O O . ASP A 1 83 ? -19.010 20.423 9.506 1.00 52.50 83 ASP A O 1
ATOM 666 N N . ILE A 1 84 ? -19.158 18.866 7.895 1.00 55.53 84 ILE A N 1
ATOM 667 C CA . ILE A 1 84 ? -17.735 18.898 7.532 1.00 55.53 84 ILE A CA 1
ATOM 668 C C . ILE A 1 84 ? -17.485 20.152 6.688 1.00 55.53 84 ILE A C 1
ATOM 670 O O . ILE A 1 84 ? -17.547 20.127 5.461 1.00 55.53 84 ILE A O 1
ATOM 674 N N . ARG A 1 85 ? -17.178 21.271 7.348 1.00 47.16 85 ARG A N 1
ATOM 675 C CA . ARG A 1 85 ? -16.538 22.414 6.690 1.00 47.16 85 ARG A CA 1
ATOM 676 C C . ARG A 1 85 ? -15.053 22.106 6.565 1.00 47.16 85 ARG A C 1
ATOM 678 O O . ARG A 1 85 ? -14.314 22.223 7.540 1.00 47.16 85 ARG A O 1
ATOM 685 N N . ILE A 1 86 ? -14.624 21.688 5.375 1.00 53.47 86 ILE A N 1
ATOM 686 C CA . ILE A 1 86 ? -13.199 21.615 5.046 1.00 53.47 86 ILE A CA 1
ATOM 687 C C . ILE A 1 86 ? -12.675 23.053 5.067 1.00 53.47 86 ILE A C 1
ATOM 689 O O . ILE A 1 86 ? -13.065 23.879 4.243 1.00 53.47 86 ILE A O 1
ATOM 693 N N . GLY A 1 87 ? -11.883 23.367 6.096 1.00 44.47 87 GLY A N 1
ATOM 694 C CA . GLY A 1 87 ? -11.225 24.659 6.254 1.00 44.47 87 GLY A CA 1
ATOM 695 C C . GLY A 1 87 ? -10.369 24.956 5.029 1.00 44.47 87 GLY A C 1
ATOM 696 O O . GLY A 1 87 ? -9.643 24.083 4.557 1.00 44.47 87 GLY A O 1
ATOM 697 N N . GLY A 1 88 ? -10.527 26.169 4.502 1.00 47.53 88 GLY A N 1
ATOM 698 C CA . GLY A 1 88 ? -9.994 26.592 3.218 1.00 47.53 88 GLY A CA 1
ATOM 699 C C . GLY A 1 88 ? -8.496 26.359 3.056 1.00 47.53 88 GLY A C 1
ATOM 700 O O . GLY A 1 88 ? -7.693 26.686 3.927 1.00 47.53 88 GLY A O 1
ATOM 701 N N . VAL A 1 89 ? -8.143 25.855 1.879 1.00 45.62 89 VAL A N 1
ATOM 702 C CA . VAL A 1 89 ? -6.861 26.146 1.249 1.00 45.62 89 VAL A CA 1
ATOM 703 C C . VAL A 1 89 ? -7.177 27.199 0.194 1.00 45.62 89 VAL A C 1
ATOM 705 O O . VAL A 1 89 ? -7.643 26.871 -0.895 1.00 45.62 89 VAL A O 1
ATOM 708 N N . GLU A 1 90 ? -7.008 28.475 0.542 1.00 46.72 90 GLU A N 1
ATOM 709 C CA . GLU A 1 90 ? -6.881 29.508 -0.482 1.00 46.72 90 GLU A CA 1
ATOM 710 C C . GLU A 1 90 ? -5.511 29.314 -1.131 1.00 46.72 90 GLU A C 1
ATOM 712 O O . GLU A 1 90 ? -4.471 29.528 -0.507 1.00 46.72 90 GLU A O 1
ATOM 717 N N . ALA A 1 91 ? -5.521 28.823 -2.369 1.00 42.06 91 ALA A N 1
ATOM 718 C CA . ALA A 1 91 ? -4.353 28.860 -3.227 1.00 42.06 91 ALA A CA 1
ATOM 719 C C . ALA A 1 91 ? -4.027 30.336 -3.506 1.00 42.06 91 ALA A C 1
ATOM 721 O O . ALA A 1 91 ? -4.860 31.055 -4.060 1.00 42.06 91 ALA A O 1
ATOM 722 N N . SER A 1 92 ? -2.852 30.777 -3.049 1.00 51.06 92 SER A N 1
ATOM 723 C CA . SER A 1 92 ? -2.236 32.045 -3.461 1.00 51.06 92 SER A CA 1
ATOM 724 C C . SER A 1 92 ? -1.665 31.942 -4.870 1.00 51.06 92 SER A C 1
ATOM 726 O O . SER A 1 92 ? -1.222 30.829 -5.236 1.00 51.06 92 SER A O 1
#

Secondary structure (DSSP, 8-state):
-PPPPPPP-SSPPHHHHHHHHHHHHHHHHHHHHSS---TTSS--HHHHHHHHHHHHHHHHHHHHHHHHHHHHHHHTTS--------------